Protein AF-A0A1N7KUN6-F1 (afdb_monomer)

Mean predicted aligned error: 13.52 Å

Organism: NCBI:txid529505

Radius of gyration: 22.57 Å; Cα contacts (8 Å, |Δi|>4): 125; chains: 1; bounding box: 67×24×61 Å

Solvent-accessible surface area (backbone atoms only — not comparable to full-atom values): 7855 Å² total; per-residue (Å²): 142,86,70,69,72,62,60,57,53,58,68,70,68,61,77,92,81,80,83,89,75,90,76,94,72,99,76,86,86,80,88,55,67,50,26,40,39,41,35,42,32,62,35,64,94,86,65,79,50,71,68,57,53,52,50,33,56,78,68,65,43,44,75,49,80,55,90,51,32,40,35,38,35,43,80,24,73,29,63,70,58,39,55,57,51,47,52,51,50,50,51,53,51,48,60,62,29,69,81,64,80,51,66,76,50,74,52,78,25,49,72,93,68,46,54,68,82,57,51,54,61,58,66,77,75,109

pLDDT: mean 73.69, std 16.29, range [37.88, 92.56]

Nearest PDB structures (foldseek):
  6wue-assembly1_A-2  TM=6.543E-01  e=3.498E-02  Synechocystis sp. PCC 6803
  5ueb-assembly1_A  TM=5.875E-01  e=1.208E-02  Neisseria gonorrhoeae NCCP11945
  2fgc-assembly1_A-2  TM=4.475E-01  e=1.688E+00  Thermotoga maritima MSB8
  2f1f-assembly1_A  TM=6.555E-01  e=7.108E+00  Escherichia coli

Sequence (126 aa):
MKTLPFFLFLLLALPSFAQENLSKGNSSLLLYPEVYFVATMETSASEVSSNLLAFIEENKLSYRREGNELVFFRVFPSIQSAENSSKIIKTSIQNFLKDESKPLKYRLYGREYLPEKFLKYFLEFK

Foldseek 3Di:
DPPPVVVVVVVVPDPPDDPDDDDDDPDDQPPAFKKKKKKKKFADPPDPDPVNVVLCVVLVWDWDDDPRMIMIIDIDRHPVRCVVSVVVSVVVVVVVCVVPVIDMDIDMDGPVRDPPVCVVVVVVVD

Secondary structure (DSSP, 8-state):
---HHHHHHHHHSS----------------SS--EEEEEEEE--TT---HHHHHHHHHTT-EEEEETTEEEEEEEESSHHHHHHHHHHHHHHHHHHHTTT-PPEEEEEEEGGGS-HHHHHHHHTT-

Structure (mmCIF, N/CA/C/O backbone):
data_AF-A0A1N7KUN6-F1
#
_entry.id   AF-A0A1N7KUN6-F1
#
loop_
_atom_site.group_PDB
_atom_site.id
_atom_site.type_symbol
_atom_site.label_atom_id
_atom_site.label_alt_id
_atom_site.label_comp_id
_atom_site.label_asym_id
_atom_site.label_entity_id
_atom_site.label_seq_id
_atom_site.pdbx_PDB_ins_code
_atom_site.Cartn_x
_atom_site.Cartn_y
_atom_site.Cartn_z
_atom_site.occupancy
_atom_site.B_iso_or_equiv
_atom_site.auth_seq_id
_atom_site.auth_comp_id
_atom_site.auth_asym_id
_atom_site.auth_atom_id
_atom_site.pdbx_PDB_model_num
ATOM 1 N N . MET A 1 1 ? 50.741 7.554 -41.679 1.00 48.22 1 MET A N 1
ATOM 2 C CA . MET A 1 1 ? 49.564 8.126 -40.985 1.00 48.22 1 MET A CA 1
ATOM 3 C C . MET A 1 1 ? 48.358 7.233 -41.261 1.00 48.22 1 MET A C 1
ATOM 5 O O . MET A 1 1 ? 47.899 7.202 -42.392 1.00 48.22 1 MET A O 1
ATOM 9 N N . LYS A 1 2 ? 47.912 6.429 -40.285 1.00 56.25 2 LYS A N 1
ATOM 10 C CA . LYS A 1 2 ? 46.735 5.541 -40.397 1.00 56.25 2 LYS A CA 1
ATOM 11 C C . LYS A 1 2 ? 46.015 5.461 -39.039 1.00 56.25 2 LYS A C 1
ATOM 13 O O . LYS A 1 2 ? 46.060 4.438 -38.376 1.00 56.25 2 LYS A O 1
ATOM 18 N N . THR A 1 3 ? 45.404 6.560 -38.598 1.00 58.66 3 THR A N 1
ATOM 19 C CA . THR A 1 3 ? 44.550 6.614 -37.386 1.00 58.66 3 THR A CA 1
ATOM 20 C C . THR A 1 3 ? 43.056 6.689 -37.719 1.00 58.66 3 THR A C 1
ATOM 22 O O . THR A 1 3 ? 42.214 6.711 -36.826 1.00 58.66 3 THR A O 1
ATOM 25 N N . LEU A 1 4 ? 42.711 6.661 -39.009 1.00 53.19 4 LEU A N 1
ATOM 26 C CA . LEU A 1 4 ? 41.338 6.806 -39.484 1.00 53.19 4 LEU A CA 1
ATOM 27 C C . LEU A 1 4 ? 40.363 5.662 -39.112 1.00 53.19 4 LEU A C 1
ATOM 29 O O . LEU A 1 4 ? 39.182 5.966 -38.963 1.00 53.19 4 LEU A O 1
ATOM 33 N N . PRO A 1 5 ? 40.764 4.384 -38.907 1.00 57.38 5 PRO A N 1
ATOM 34 C CA . PRO A 1 5 ? 39.767 3.344 -38.642 1.00 57.38 5 PRO A CA 1
ATOM 35 C C . PRO A 1 5 ? 39.259 3.337 -37.191 1.00 57.38 5 PRO A C 1
ATOM 37 O O . PRO A 1 5 ? 38.221 2.741 -36.924 1.00 57.38 5 PRO A O 1
ATOM 40 N N . PHE A 1 6 ? 39.939 4.012 -36.253 1.00 58.12 6 PHE A N 1
ATOM 41 C CA . PHE A 1 6 ? 39.536 4.005 -34.840 1.00 58.12 6 PHE A CA 1
ATOM 42 C C . PHE A 1 6 ? 38.371 4.967 -34.556 1.00 58.12 6 PHE A C 1
ATOM 44 O O . PHE A 1 6 ? 37.454 4.635 -33.811 1.00 58.12 6 PHE A O 1
ATOM 51 N N . PHE A 1 7 ? 38.350 6.131 -35.215 1.00 58.53 7 PHE A N 1
ATOM 52 C CA . PHE A 1 7 ? 37.243 7.089 -35.090 1.00 58.53 7 PHE A CA 1
ATOM 53 C C . PHE A 1 7 ? 35.948 6.580 -35.737 1.00 58.53 7 PHE A C 1
ATOM 55 O O . PHE A 1 7 ? 34.861 6.855 -35.233 1.00 58.53 7 PHE A O 1
ATOM 62 N N . LEU A 1 8 ? 36.057 5.793 -36.815 1.00 54.97 8 LEU A N 1
ATOM 63 C CA . LEU A 1 8 ? 34.892 5.208 -37.483 1.00 54.97 8 LEU A CA 1
ATOM 64 C C . LEU A 1 8 ? 34.198 4.148 -36.610 1.00 54.97 8 LEU A C 1
ATOM 66 O O . LEU A 1 8 ? 32.977 4.034 -36.634 1.00 54.97 8 LEU A O 1
ATOM 70 N N . PHE A 1 9 ? 34.967 3.410 -35.803 1.00 56.12 9 PHE A N 1
ATOM 71 C CA . PHE A 1 9 ? 34.425 2.416 -34.874 1.00 56.12 9 PHE A CA 1
ATOM 72 C C . PHE A 1 9 ? 33.729 3.070 -33.670 1.00 56.12 9 PHE A C 1
ATOM 74 O O . PHE A 1 9 ? 32.718 2.563 -33.192 1.00 56.12 9 PHE A O 1
ATOM 81 N N . LEU A 1 10 ? 34.220 4.232 -33.221 1.00 56.19 10 LEU A N 1
ATOM 82 C CA . LEU A 1 10 ? 33.616 4.986 -32.119 1.00 56.19 10 LEU A CA 1
ATOM 83 C C . LEU A 1 10 ? 32.240 5.570 -32.493 1.00 56.19 10 LEU A C 1
ATOM 85 O O . LEU A 1 10 ? 31.341 5.609 -31.659 1.00 56.19 10 LEU A O 1
ATOM 89 N N . LEU A 1 11 ? 32.053 5.977 -33.754 1.00 56.09 11 LEU A N 1
ATOM 90 C CA . LEU A 1 11 ? 30.777 6.513 -34.249 1.00 56.09 11 LEU A CA 1
ATOM 91 C C . LEU A 1 11 ? 29.700 5.437 -34.465 1.00 56.09 11 LEU A C 1
ATOM 93 O O . LEU A 1 11 ? 28.516 5.754 -34.418 1.00 56.09 11 LEU A O 1
ATOM 97 N N . LEU A 1 12 ? 30.089 4.173 -34.658 1.00 57.03 12 LEU A N 1
ATOM 98 C CA . LEU A 1 12 ? 29.163 3.039 -34.790 1.00 57.03 12 LEU A CA 1
ATOM 99 C C . LEU A 1 12 ? 28.751 2.423 -33.439 1.00 57.03 12 LEU A C 1
ATOM 101 O O . LEU A 1 12 ? 27.830 1.613 -33.400 1.00 57.03 12 LEU A O 1
ATOM 105 N N . ALA A 1 13 ? 29.414 2.793 -32.339 1.00 54.88 13 ALA A N 1
ATOM 106 C CA . ALA A 1 13 ? 29.151 2.260 -30.999 1.00 54.88 13 ALA A CA 1
ATOM 107 C C . ALA A 1 13 ? 28.123 3.075 -30.189 1.00 54.88 13 ALA A C 1
ATOM 109 O O . ALA A 1 13 ? 27.832 2.729 -29.044 1.00 54.88 13 ALA A O 1
ATOM 110 N N . LEU A 1 14 ? 27.567 4.151 -30.755 1.00 56.31 14 LEU A N 1
ATOM 111 C CA . LEU A 1 14 ? 26.475 4.884 -30.119 1.00 56.31 14 LEU A CA 1
ATOM 112 C C . LEU A 1 14 ? 25.168 4.110 -30.344 1.00 56.31 14 LEU A C 1
ATOM 114 O O . LEU A 1 14 ? 24.757 3.945 -31.495 1.00 56.31 14 LEU A O 1
ATOM 118 N N . PRO A 1 15 ? 24.501 3.616 -29.283 1.00 48.88 15 PRO A N 1
ATOM 119 C CA . PRO A 1 15 ? 23.224 2.952 -29.445 1.00 48.88 15 PRO A CA 1
ATOM 120 C C . PRO A 1 15 ? 22.227 3.959 -30.016 1.00 48.88 15 PRO A C 1
ATOM 122 O O . PRO A 1 15 ? 22.149 5.107 -29.575 1.00 48.88 15 PRO A O 1
ATOM 125 N N . SER A 1 16 ? 21.483 3.514 -31.023 1.00 45.38 16 SER A N 1
ATOM 126 C CA . SER A 1 16 ? 20.399 4.245 -31.666 1.00 45.38 16 SER A CA 1
ATOM 127 C C . SER A 1 16 ? 19.313 4.615 -30.649 1.00 45.38 16 SER A C 1
ATOM 129 O O . SER A 1 16 ? 18.338 3.895 -30.475 1.00 45.38 16 SER A O 1
ATOM 131 N N . PHE A 1 17 ? 19.478 5.749 -29.974 1.00 49.19 17 PHE A N 1
ATOM 132 C CA . PHE A 1 17 ? 18.475 6.358 -29.101 1.00 49.19 17 PHE A CA 1
ATOM 133 C C . PHE A 1 17 ? 18.191 7.780 -29.577 1.00 49.19 17 PHE A C 1
ATOM 135 O O . PHE A 1 17 ? 18.527 8.748 -28.910 1.00 49.19 17 PHE A O 1
ATOM 142 N N . ALA A 1 18 ? 17.613 7.901 -30.771 1.00 50.56 18 ALA A N 1
ATOM 143 C CA . ALA A 1 18 ? 16.942 9.120 -31.222 1.00 50.56 18 ALA A CA 1
ATOM 144 C C . ALA A 1 18 ? 16.142 8.832 -32.501 1.00 50.56 18 ALA A C 1
ATOM 146 O O . ALA A 1 18 ? 16.440 9.354 -33.571 1.00 50.56 18 ALA A O 1
ATOM 147 N N . GLN A 1 19 ? 15.119 7.982 -32.405 1.00 38.88 19 GLN A N 1
ATOM 148 C CA . GLN A 1 19 ? 14.009 8.051 -33.357 1.00 38.88 19 GLN A CA 1
ATOM 149 C C . GLN A 1 19 ? 12.689 8.024 -32.596 1.00 38.88 19 GLN A C 1
ATOM 151 O O . GLN A 1 19 ? 11.867 7.117 -32.658 1.00 38.88 19 GLN A O 1
ATOM 156 N N . GLU A 1 20 ? 12.552 9.084 -31.814 1.00 42.22 20 GLU A N 1
ATOM 157 C CA . GLU A 1 20 ? 11.310 9.618 -31.300 1.00 42.22 20 GLU A CA 1
ATOM 158 C C . GLU A 1 20 ? 10.536 10.174 -32.505 1.00 42.22 20 GLU A C 1
ATOM 160 O O . GLU A 1 20 ? 10.877 11.238 -33.020 1.00 42.22 20 GLU A O 1
ATOM 165 N N . ASN A 1 21 ? 9.587 9.399 -33.046 1.00 41.66 21 ASN A N 1
ATOM 166 C CA . ASN A 1 21 ? 8.223 9.861 -33.330 1.00 41.66 21 ASN A CA 1
ATOM 167 C C . ASN A 1 21 ? 7.398 8.908 -34.219 1.00 41.66 21 ASN A C 1
ATOM 169 O O . ASN A 1 21 ? 7.777 8.547 -35.330 1.00 41.66 21 ASN A O 1
ATOM 173 N N . LEU A 1 22 ? 6.168 8.679 -33.747 1.00 49.34 22 LEU A N 1
ATOM 174 C CA . LEU A 1 22 ? 4.944 8.646 -34.554 1.00 49.34 22 LEU A CA 1
ATOM 175 C C . LEU A 1 22 ? 4.748 7.463 -35.513 1.00 49.34 22 LEU A C 1
ATOM 177 O O . LEU A 1 22 ? 4.685 7.624 -36.726 1.00 49.34 22 LEU A O 1
ATOM 181 N N . SER A 1 23 ? 4.432 6.288 -34.969 1.00 38.88 23 SER A N 1
ATOM 182 C CA . SER A 1 23 ? 3.350 5.477 -35.551 1.00 38.88 23 SER A CA 1
ATOM 183 C C . SER A 1 23 ? 2.823 4.441 -34.556 1.00 38.88 23 SER A C 1
ATOM 185 O O . SER A 1 23 ? 3.489 3.479 -34.211 1.00 38.88 23 SER A O 1
ATOM 187 N N . LYS A 1 24 ? 1.600 4.695 -34.076 1.00 48.62 24 LYS A N 1
ATOM 188 C CA . LYS A 1 24 ? 0.583 3.722 -33.639 1.00 48.62 24 LYS A CA 1
ATOM 189 C C . LYS A 1 24 ? 1.103 2.351 -33.168 1.00 48.62 24 LYS A C 1
ATOM 191 O O . LYS A 1 24 ? 1.227 1.424 -33.959 1.00 48.62 24 LYS A O 1
ATOM 196 N N . GLY A 1 25 ? 1.251 2.193 -31.857 1.00 37.88 25 GLY A N 1
ATOM 197 C CA . GLY A 1 25 ? 1.431 0.880 -31.245 1.00 37.88 25 GLY A CA 1
ATOM 198 C C . GLY A 1 25 ? 1.752 0.992 -29.764 1.00 37.88 25 GLY A C 1
ATOM 199 O O . GLY A 1 25 ? 2.868 1.331 -29.392 1.00 37.88 25 GLY A O 1
ATOM 200 N N . ASN A 1 26 ? 0.759 0.720 -28.918 1.00 49.84 26 ASN A N 1
ATOM 201 C CA . ASN A 1 26 ? 0.945 0.440 -27.496 1.00 49.84 26 ASN A CA 1
ATOM 202 C C . ASN A 1 26 ? 1.943 -0.718 -27.325 1.00 49.84 26 ASN A C 1
ATOM 204 O O . ASN A 1 26 ? 1.529 -1.871 -27.355 1.00 49.84 26 ASN A O 1
ATOM 208 N N . SER A 1 27 ? 3.230 -0.436 -27.132 1.00 47.03 27 SER A N 1
ATOM 209 C CA . SER A 1 27 ? 4.204 -1.429 -26.657 1.00 47.03 27 SER A CA 1
ATOM 210 C C . SER A 1 27 ? 5.563 -0.783 -26.375 1.00 47.03 27 SER A C 1
ATOM 212 O O . SER A 1 27 ? 6.511 -0.938 -27.134 1.00 47.03 27 SER A O 1
ATOM 214 N N . SER A 1 28 ? 5.673 -0.065 -25.259 1.00 44.81 28 SER A N 1
ATOM 215 C CA . SER A 1 28 ? 6.967 0.175 -24.601 1.00 44.81 28 SER A CA 1
ATOM 216 C C . SER A 1 28 ? 6.771 0.219 -23.083 1.00 44.81 28 SER A C 1
ATOM 218 O O . SER A 1 28 ? 7.084 1.200 -22.416 1.00 44.81 28 SER A O 1
ATOM 220 N N . LEU A 1 29 ? 6.178 -0.848 -22.541 1.00 47.97 29 LEU A N 1
ATOM 221 C CA . LEU A 1 29 ? 5.818 -0.990 -21.124 1.00 47.97 29 LEU A CA 1
ATOM 222 C C . LEU A 1 29 ? 6.613 -2.130 -20.463 1.00 47.97 29 LEU A C 1
ATOM 224 O O . LEU A 1 29 ? 6.077 -2.894 -19.671 1.00 47.97 29 LEU A O 1
ATOM 228 N N . LEU A 1 30 ? 7.892 -2.273 -20.824 1.00 51.53 30 LEU A N 1
ATOM 229 C CA . LEU A 1 30 ? 8.814 -3.257 -20.242 1.00 51.53 30 LEU A CA 1
ATOM 230 C C . LEU A 1 30 ? 10.222 -2.669 -20.086 1.00 51.53 30 LEU A C 1
ATOM 232 O O . LEU A 1 30 ? 11.185 -3.182 -20.645 1.00 51.53 30 LEU A O 1
ATOM 236 N N . LEU A 1 31 ? 10.353 -1.585 -19.322 1.00 53.50 31 LEU A N 1
ATOM 237 C CA . LEU A 1 31 ? 11.673 -1.204 -18.798 1.00 53.50 31 LEU A CA 1
ATOM 238 C C . LEU A 1 31 ? 11.740 -1.241 -17.272 1.00 53.50 31 LEU A C 1
ATOM 240 O O . LEU A 1 31 ? 12.797 -1.566 -16.744 1.00 53.50 31 LEU A O 1
ATOM 244 N N . TYR A 1 32 ? 10.620 -1.070 -16.563 1.00 54.97 32 TYR A N 1
ATOM 245 C CA . TYR A 1 32 ? 10.543 -1.356 -15.130 1.00 54.97 32 TYR A CA 1
ATOM 246 C C . TYR A 1 32 ? 9.143 -1.867 -14.767 1.00 54.97 32 TYR A C 1
ATOM 248 O O . TYR A 1 32 ? 8.160 -1.215 -15.127 1.00 54.97 32 TYR A O 1
ATOM 256 N N . PRO A 1 33 ? 9.009 -3.026 -14.095 1.00 74.88 33 PRO A N 1
ATOM 257 C CA . PRO A 1 33 ? 7.710 -3.476 -13.625 1.00 74.88 33 PRO A CA 1
ATOM 258 C C . PRO A 1 33 ? 7.235 -2.526 -12.521 1.00 74.88 33 PRO A C 1
ATOM 260 O O . PRO A 1 33 ? 7.814 -2.482 -11.434 1.00 74.88 33 PRO A O 1
ATOM 263 N N . GLU A 1 34 ? 6.183 -1.760 -12.813 1.00 87.38 34 GLU A N 1
ATOM 264 C CA . GLU A 1 34 ? 5.444 -1.016 -11.796 1.00 87.38 34 GLU A CA 1
ATOM 265 C C . GLU A 1 34 ? 4.966 -1.984 -10.707 1.00 87.38 34 GLU A C 1
ATOM 267 O O . GLU A 1 34 ? 4.447 -3.069 -10.995 1.00 87.38 34 GLU A O 1
ATOM 272 N N . VAL A 1 35 ? 5.115 -1.574 -9.450 1.00 90.56 35 VAL A N 1
ATOM 273 C CA . VAL A 1 35 ? 4.668 -2.349 -8.294 1.00 90.56 35 VAL A CA 1
ATOM 274 C C . VAL A 1 35 ? 3.557 -1.597 -7.588 1.00 90.56 35 VAL A C 1
ATOM 276 O O . VAL A 1 35 ? 3.704 -0.440 -7.198 1.00 90.56 35 VAL A O 1
ATOM 279 N N . TYR A 1 36 ? 2.435 -2.279 -7.419 1.00 92.25 36 TYR A N 1
ATOM 280 C CA . TYR A 1 36 ? 1.210 -1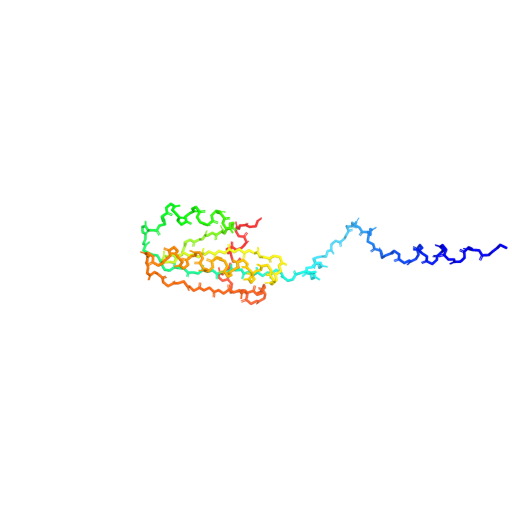.731 -6.869 1.00 92.25 36 TYR A CA 1
ATOM 281 C C . TYR A 1 36 ? 1.148 -2.083 -5.388 1.00 92.25 36 TYR A C 1
ATOM 283 O O . TYR A 1 36 ? 1.044 -3.250 -5.007 1.00 92.25 36 TYR A O 1
ATOM 291 N N . PHE A 1 37 ? 1.236 -1.062 -4.550 1.00 92.56 37 PHE A N 1
ATOM 292 C CA . PHE A 1 37 ? 1.067 -1.171 -3.113 1.00 92.56 37 PHE A CA 1
ATOM 293 C C . PHE A 1 37 ? -0.401 -1.026 -2.754 1.00 92.56 37 PHE A C 1
ATOM 295 O O . PHE A 1 37 ? -1.046 -0.068 -3.183 1.00 92.56 37 PHE A O 1
ATOM 302 N N . VAL A 1 38 ? -0.901 -1.948 -1.933 1.00 92.31 38 VAL A N 1
ATOM 303 C CA . VAL A 1 38 ? -2.234 -1.863 -1.339 1.00 92.31 38 VAL A CA 1
ATOM 304 C C . VAL A 1 38 ? -2.153 -2.248 0.134 1.00 92.31 38 VAL A C 1
ATOM 306 O O . VAL A 1 38 ? -1.657 -3.324 0.486 1.00 92.31 38 VAL A O 1
ATOM 309 N N . ALA A 1 39 ? -2.685 -1.389 0.995 1.00 89.69 39 ALA A N 1
ATOM 310 C CA . ALA A 1 39 ? -2.904 -1.674 2.403 1.00 89.69 39 ALA A CA 1
ATOM 311 C C . ALA A 1 39 ? -4.365 -1.406 2.768 1.00 89.69 39 ALA A C 1
ATOM 313 O O . ALA A 1 39 ? -4.952 -0.442 2.296 1.00 89.69 39 ALA A O 1
ATOM 314 N N . THR A 1 40 ? -4.957 -2.255 3.597 1.00 89.00 40 THR A N 1
ATOM 315 C CA . THR A 1 40 ? -6.341 -2.123 4.057 1.00 89.00 40 THR A CA 1
ATOM 316 C C . THR A 1 40 ? -6.374 -2.121 5.574 1.00 89.00 40 THR A C 1
ATOM 318 O O . THR A 1 40 ? -5.716 -2.946 6.218 1.00 89.00 40 THR A O 1
ATOM 321 N N . MET A 1 41 ? -7.163 -1.214 6.129 1.00 84.94 41 MET A N 1
ATOM 322 C CA . MET A 1 41 ? -7.348 -1.033 7.560 1.00 84.94 41 MET A CA 1
ATOM 323 C C . MET A 1 41 ? -8.838 -0.991 7.868 1.00 84.94 41 MET A C 1
ATOM 325 O O . MET A 1 41 ? -9.578 -0.251 7.226 1.00 84.94 41 MET A O 1
ATOM 329 N N . GLU A 1 42 ? -9.276 -1.766 8.852 1.00 84.38 42 GLU A N 1
ATOM 330 C CA . GLU A 1 42 ? -10.658 -1.705 9.330 1.00 84.38 42 GLU A CA 1
ATOM 331 C C . GLU A 1 42 ? -10.863 -0.409 10.129 1.00 84.38 42 GLU A C 1
ATOM 333 O O . GLU A 1 42 ? -10.080 -0.089 11.022 1.00 84.38 42 GLU A O 1
ATOM 338 N N . THR A 1 43 ? -11.895 0.365 9.796 1.00 76.19 43 THR A N 1
ATOM 339 C CA . THR A 1 43 ? -12.250 1.618 10.473 1.00 76.19 43 THR A CA 1
ATOM 340 C C . THR A 1 43 ? -13.734 1.632 10.803 1.00 76.19 43 THR A C 1
ATOM 342 O O . THR A 1 43 ? -14.585 1.232 10.008 1.00 76.19 43 THR A O 1
ATOM 345 N N . SER A 1 44 ? -14.065 2.171 11.974 1.00 70.44 44 SER A N 1
ATOM 346 C CA . SER A 1 44 ? -15.432 2.575 12.286 1.00 70.44 44 SER A CA 1
ATOM 347 C C . SER A 1 44 ? -15.829 3.782 11.419 1.00 70.44 44 SER A C 1
ATOM 349 O O . SER A 1 44 ? -14.982 4.551 10.946 1.00 70.44 44 SER A O 1
ATOM 351 N N . ALA A 1 45 ? -17.134 3.946 11.182 1.00 55.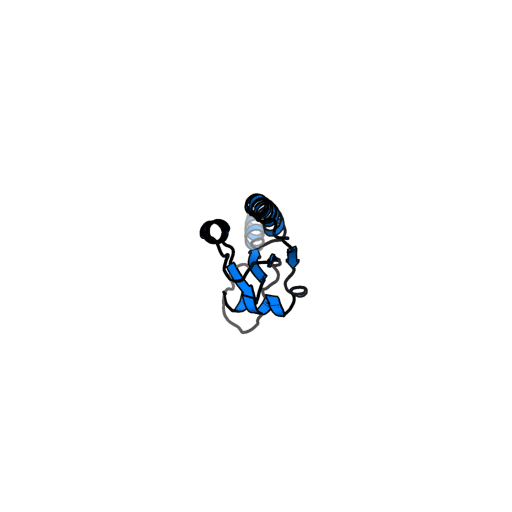75 45 ALA A N 1
ATOM 352 C CA . ALA A 1 45 ? -17.705 4.928 10.256 1.00 55.75 45 ALA A CA 1
ATOM 353 C C . ALA A 1 45 ? -17.245 6.393 10.493 1.00 55.75 45 ALA A C 1
ATOM 355 O O . ALA A 1 45 ? -17.247 7.187 9.552 1.00 55.75 45 ALA A O 1
ATOM 356 N N . SER A 1 46 ? -16.772 6.753 11.692 1.00 56.56 46 SER A N 1
ATOM 357 C CA . SER A 1 46 ? -16.428 8.135 12.066 1.00 56.56 46 SER A CA 1
ATOM 358 C C . SER A 1 46 ? -14.934 8.454 12.190 1.00 56.56 46 SER A C 1
ATOM 360 O O . SER A 1 46 ? -14.599 9.609 12.428 1.00 56.56 46 SER A O 1
ATOM 362 N N . GLU A 1 47 ? -14.025 7.488 12.037 1.00 61.28 47 GLU A N 1
ATOM 363 C CA . GLU A 1 47 ? -12.610 7.691 12.387 1.00 61.28 47 GLU A CA 1
ATOM 364 C C . GLU A 1 47 ? -11.694 7.677 11.164 1.00 61.28 47 GLU A C 1
ATOM 366 O O . GLU A 1 47 ? -11.044 6.682 10.848 1.00 61.28 47 GLU A O 1
ATOM 371 N N . VAL A 1 48 ? -11.616 8.819 10.485 1.00 68.50 48 VAL A N 1
ATOM 372 C CA . VAL A 1 48 ? -10.399 9.202 9.763 1.00 68.50 48 VAL A CA 1
ATOM 373 C C . VAL A 1 48 ? -9.853 10.411 10.507 1.00 68.50 48 VAL A C 1
ATOM 375 O O . VAL A 1 48 ? -10.350 11.523 10.344 1.00 68.50 48 VAL A O 1
ATOM 378 N N . SER A 1 49 ? -8.900 10.183 11.408 1.00 72.44 49 SER A N 1
ATOM 379 C CA . SER A 1 49 ? -8.314 11.265 12.196 1.00 72.44 49 SER A CA 1
ATOM 380 C C . SER A 1 49 ? -7.455 12.174 11.311 1.00 72.44 49 SER A C 1
ATOM 382 O O . SER A 1 49 ? -6.892 11.746 10.300 1.00 72.44 49 SER A O 1
ATOM 384 N N . SER A 1 50 ? -7.319 13.443 11.700 1.00 76.62 50 SER A N 1
ATOM 385 C CA . SER A 1 50 ? -6.429 14.401 11.027 1.00 76.62 50 SER A CA 1
ATOM 386 C C . SER A 1 50 ? -4.985 13.896 10.951 1.00 76.62 50 SER A C 1
ATOM 388 O O . SER A 1 50 ? -4.300 14.122 9.959 1.00 76.62 50 SER A O 1
ATOM 390 N N . ASN A 1 51 ? -4.546 13.154 11.970 1.00 74.25 51 ASN A N 1
ATOM 391 C CA . ASN A 1 51 ? -3.216 12.553 12.029 1.00 74.25 51 ASN A CA 1
ATOM 392 C C . ASN A 1 51 ? -3.021 11.485 10.945 1.00 74.25 51 ASN A C 1
ATOM 394 O O . ASN A 1 51 ? -1.960 11.418 10.328 1.00 74.25 51 ASN A O 1
ATOM 398 N N . LEU A 1 52 ? -4.054 10.683 10.671 1.00 77.94 52 LEU A N 1
ATOM 399 C CA . LEU A 1 52 ? -4.011 9.689 9.605 1.00 77.94 52 LEU A CA 1
ATOM 400 C C . LEU A 1 52 ? -3.972 10.350 8.220 1.00 77.94 52 LEU A C 1
ATOM 402 O O . LEU A 1 52 ? -3.233 9.895 7.353 1.00 77.94 52 LEU A O 1
ATOM 406 N N . LEU A 1 53 ? -4.716 11.441 8.016 1.00 79.69 53 LEU A N 1
ATOM 407 C CA . LEU A 1 53 ? -4.661 12.212 6.767 1.00 79.69 53 LEU A CA 1
ATOM 408 C C . LEU A 1 53 ? -3.278 12.829 6.537 1.00 79.69 53 LEU A C 1
ATOM 410 O O . LEU A 1 53 ? -2.727 12.690 5.447 1.00 79.69 53 LEU A O 1
ATOM 414 N N . ALA A 1 54 ? -2.689 13.435 7.571 1.00 81.12 54 ALA A N 1
ATOM 415 C CA . ALA A 1 54 ? -1.335 13.981 7.500 1.00 81.12 54 ALA A CA 1
ATOM 416 C C . ALA A 1 54 ? -0.304 12.892 7.158 1.00 81.12 54 ALA A C 1
ATOM 418 O O . ALA A 1 54 ? 0.558 13.091 6.304 1.00 81.12 54 ALA A O 1
ATOM 419 N N . PHE A 1 55 ? -0.441 11.705 7.757 1.00 82.25 55 PHE A N 1
ATOM 420 C CA . PHE A 1 55 ? 0.406 10.554 7.451 1.00 82.25 55 PHE A CA 1
ATOM 421 C C . PHE A 1 55 ? 0.298 10.112 5.980 1.00 82.25 55 PHE A C 1
ATOM 423 O O . PHE A 1 55 ? 1.315 9.839 5.332 1.00 82.25 55 PHE A O 1
ATOM 430 N N . ILE A 1 56 ? -0.927 10.027 5.450 1.00 83.50 56 ILE A N 1
ATOM 431 C CA . ILE A 1 56 ? -1.193 9.665 4.051 1.00 83.50 56 ILE A CA 1
ATOM 432 C C . ILE A 1 56 ? -0.493 10.652 3.111 1.00 83.50 56 ILE A C 1
ATOM 434 O O . ILE A 1 56 ? 0.185 10.229 2.172 1.00 83.50 56 ILE A O 1
ATOM 438 N N . GLU A 1 57 ? -0.628 11.948 3.386 1.00 85.19 57 GLU A N 1
ATOM 439 C CA . GLU A 1 57 ? -0.046 13.018 2.579 1.00 85.19 57 GLU A CA 1
ATOM 440 C C . GLU A 1 57 ? 1.490 12.984 2.609 1.00 85.19 57 GLU A C 1
ATOM 442 O O . GLU A 1 57 ? 2.127 12.944 1.552 1.00 85.19 57 GLU A O 1
ATOM 447 N N . GLU A 1 58 ? 2.091 12.886 3.800 1.00 85.19 58 GLU A N 1
ATOM 448 C CA . GLU A 1 58 ? 3.547 12.803 3.985 1.00 85.19 58 GLU A CA 1
ATOM 449 C C . GLU A 1 58 ? 4.154 11.626 3.204 1.00 85.19 58 GLU A C 1
ATOM 451 O O . GLU A 1 58 ? 5.202 11.742 2.562 1.00 85.19 58 GLU A O 1
ATOM 456 N N . ASN A 1 59 ? 3.454 10.489 3.191 1.00 83.94 59 ASN A N 1
ATOM 457 C CA . ASN A 1 59 ? 3.907 9.273 2.520 1.00 83.94 59 ASN A CA 1
ATOM 458 C C . ASN A 1 59 ? 3.471 9.187 1.051 1.00 83.94 59 ASN A C 1
ATOM 460 O O . ASN A 1 59 ? 3.743 8.174 0.390 1.00 83.94 59 ASN A O 1
ATOM 464 N N . LYS A 1 60 ? 2.840 10.241 0.514 1.00 87.44 60 LYS A N 1
ATOM 465 C CA . LYS A 1 60 ? 2.307 10.310 -0.856 1.00 87.44 60 LYS A CA 1
ATOM 466 C C . LYS A 1 60 ? 1.430 9.102 -1.192 1.00 87.44 60 LYS A C 1
ATOM 468 O O . LYS A 1 60 ? 1.556 8.513 -2.267 1.00 87.44 60 LYS A O 1
ATOM 473 N N . LEU A 1 61 ? 0.620 8.676 -0.228 1.00 88.81 61 LEU A N 1
ATOM 474 C CA . LEU A 1 61 ? -0.343 7.600 -0.394 1.00 88.81 61 LEU A CA 1
ATOM 475 C C . LEU A 1 61 ? -1.654 8.183 -0.911 1.00 88.81 61 LEU A 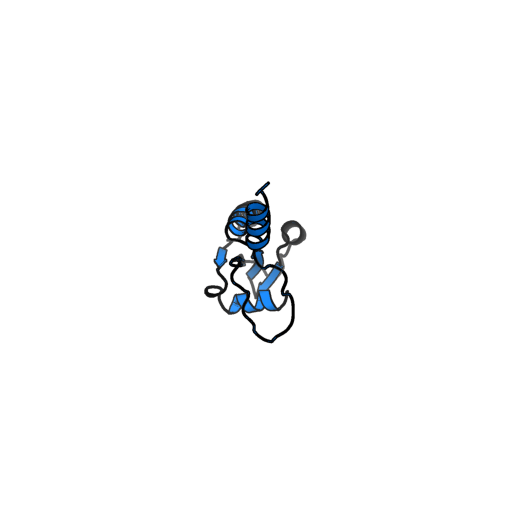C 1
ATOM 477 O O . LEU A 1 61 ? -2.079 9.260 -0.508 1.00 88.81 61 LEU A O 1
ATOM 481 N N . SER A 1 62 ? -2.317 7.444 -1.785 1.00 90.69 62 SER A N 1
ATOM 482 C CA . SER A 1 62 ? -3.722 7.677 -2.094 1.00 90.69 62 SER A CA 1
ATOM 483 C C . SER A 1 62 ? -4.571 6.807 -1.174 1.00 90.69 62 SER A C 1
ATOM 485 O O . SER A 1 62 ? -4.107 5.771 -0.688 1.00 90.69 62 SER A O 1
ATOM 487 N N . TYR A 1 63 ? -5.812 7.213 -0.916 1.00 89.00 63 TYR A N 1
ATOM 488 C CA . TYR A 1 63 ? -6.720 6.434 -0.085 1.00 89.00 63 TYR A CA 1
ATOM 489 C C . TYR A 1 63 ? -8.147 6.437 -0.622 1.00 89.00 63 TYR A C 1
ATOM 491 O O . TYR A 1 63 ? -8.580 7.374 -1.290 1.00 89.00 63 TYR A O 1
ATOM 499 N N . ARG A 1 64 ? -8.889 5.375 -0.306 1.00 88.19 64 ARG A N 1
ATOM 500 C CA . ARG A 1 64 ? -10.312 5.231 -0.605 1.00 88.19 64 ARG A CA 1
ATOM 501 C C . ARG A 1 64 ? -11.016 4.546 0.552 1.00 88.19 64 ARG A C 1
ATOM 503 O O . ARG A 1 64 ? -10.477 3.623 1.157 1.00 88.19 64 ARG A O 1
ATOM 510 N N . ARG A 1 65 ? -12.239 4.983 0.836 1.00 85.75 65 ARG A N 1
ATOM 511 C CA . ARG A 1 65 ? -13.115 4.322 1.799 1.00 85.75 65 ARG A CA 1
ATOM 512 C C . ARG A 1 65 ? -14.011 3.307 1.095 1.00 85.75 65 ARG A C 1
ATOM 514 O O . ARG A 1 65 ? -14.676 3.660 0.125 1.00 85.75 65 ARG A O 1
ATOM 521 N N . GLU A 1 66 ? -14.072 2.091 1.622 1.00 86.62 66 GLU A N 1
ATOM 522 C CA . GLU A 1 66 ? -14.998 1.043 1.194 1.00 86.62 66 GLU A CA 1
ATOM 523 C C . GLU A 1 66 ? -15.714 0.441 2.402 1.00 86.62 66 GLU A C 1
ATOM 525 O O . GLU A 1 66 ? -15.173 -0.393 3.123 1.00 86.62 66 GLU A O 1
ATOM 530 N N . GLY A 1 67 ? -16.949 0.884 2.648 1.00 84.44 67 GLY A N 1
ATOM 531 C CA . GLY A 1 67 ? -17.704 0.471 3.830 1.00 84.44 67 GLY A CA 1
ATOM 532 C C . GLY A 1 67 ? -16.939 0.778 5.123 1.00 84.44 67 GLY A C 1
ATOM 533 O O . GLY A 1 67 ? -16.675 1.945 5.431 1.00 84.44 67 GLY A O 1
ATOM 534 N N . ASN A 1 68 ? -16.568 -0.283 5.844 1.00 84.06 68 ASN A N 1
ATOM 535 C CA . ASN A 1 68 ? -15.805 -0.231 7.095 1.00 84.06 68 ASN A CA 1
ATOM 536 C C . ASN A 1 68 ? -14.293 -0.419 6.884 1.00 84.06 68 ASN A C 1
ATOM 538 O O . ASN A 1 68 ? -13.568 -0.673 7.840 1.00 84.06 68 ASN A O 1
ATOM 542 N N . GLU A 1 69 ? -13.801 -0.338 5.651 1.00 86.69 69 GLU A N 1
ATOM 543 C CA . GLU A 1 69 ? -12.376 -0.412 5.345 1.00 86.69 69 GLU A CA 1
ATOM 544 C C . GLU A 1 69 ? -11.880 0.910 4.756 1.00 86.69 69 GLU A C 1
ATOM 546 O O . GLU A 1 69 ? -12.544 1.571 3.952 1.00 86.69 69 GLU A O 1
ATOM 551 N N . LEU A 1 70 ? -10.668 1.284 5.147 1.00 87.56 70 LEU A N 1
ATOM 552 C CA . LEU A 1 70 ? -9.878 2.318 4.507 1.00 87.56 70 LEU A CA 1
ATOM 553 C C . LEU A 1 70 ? -8.741 1.638 3.756 1.00 87.56 70 LEU A C 1
ATOM 555 O O . LEU A 1 70 ? -7.920 0.925 4.339 1.00 87.56 70 LEU A O 1
ATOM 559 N N . VAL A 1 71 ? -8.728 1.836 2.445 1.00 89.94 71 VAL A N 1
ATOM 560 C CA . VAL A 1 71 ? -7.740 1.272 1.535 1.00 89.94 71 VAL A CA 1
ATOM 561 C C . VAL A 1 71 ? -6.742 2.356 1.172 1.00 89.94 71 VAL A C 1
ATOM 563 O O . VAL A 1 71 ? -7.121 3.374 0.605 1.00 89.94 71 VAL A O 1
ATOM 566 N N . PHE A 1 72 ? -5.467 2.119 1.449 1.00 89.81 72 PHE A N 1
ATOM 567 C CA . PHE A 1 72 ? -4.343 2.942 1.023 1.00 89.81 72 PHE A CA 1
ATOM 568 C C . PHE A 1 72 ? -3.663 2.298 -0.174 1.00 89.81 72 PHE A C 1
ATOM 570 O O . PHE A 1 72 ? -3.471 1.079 -0.203 1.00 89.81 72 PHE A O 1
ATOM 577 N N . PHE A 1 73 ? -3.255 3.102 -1.146 1.00 92.00 73 PHE A N 1
ATOM 578 C CA . PHE A 1 73 ? -2.627 2.590 -2.351 1.00 92.00 73 PHE A CA 1
ATOM 579 C C . PHE A 1 73 ? -1.613 3.561 -2.951 1.00 92.00 73 PHE A C 1
ATOM 581 O O . PHE A 1 73 ? -1.695 4.775 -2.769 1.00 92.00 73 PHE A O 1
ATOM 588 N N . ARG A 1 74 ? -0.616 3.004 -3.644 1.00 91.50 74 ARG A N 1
ATOM 589 C CA . ARG A 1 74 ? 0.435 3.755 -4.344 1.00 91.50 74 ARG A CA 1
ATOM 590 C C . ARG A 1 74 ? 1.085 2.892 -5.421 1.00 91.50 74 ARG A C 1
ATOM 592 O O . ARG A 1 74 ? 1.203 1.681 -5.250 1.00 91.50 74 ARG A O 1
ATOM 599 N N . VAL A 1 75 ? 1.530 3.509 -6.512 1.00 91.06 75 VAL A N 1
ATOM 600 C CA . VAL A 1 75 ? 2.354 2.841 -7.529 1.00 91.06 75 VAL A CA 1
ATOM 601 C C . VAL A 1 75 ? 3.815 3.213 -7.314 1.00 91.06 75 VAL A C 1
ATOM 603 O O . VAL A 1 75 ? 4.158 4.383 -7.130 1.00 91.06 75 VAL A O 1
ATOM 606 N N . PHE A 1 76 ? 4.673 2.203 -7.329 1.00 89.75 76 PHE A N 1
ATOM 607 C CA . PHE A 1 76 ? 6.116 2.343 -7.261 1.00 89.75 76 PHE A CA 1
ATOM 608 C C . PHE A 1 76 ? 6.738 1.992 -8.614 1.00 89.75 76 PHE A C 1
ATOM 610 O O . PHE A 1 76 ? 6.296 1.037 -9.254 1.00 89.75 76 PHE A O 1
ATOM 617 N N . PRO A 1 77 ? 7.786 2.711 -9.047 1.00 86.94 77 PRO A N 1
ATOM 618 C CA . PRO A 1 77 ? 8.439 2.449 -10.327 1.00 86.94 77 PRO A CA 1
ATOM 619 C C . PRO A 1 77 ? 9.282 1.164 -10.321 1.00 86.94 77 PRO A C 1
ATOM 621 O O . PRO A 1 77 ? 9.697 0.712 -11.380 1.00 86.94 77 PRO A O 1
ATOM 624 N N . SER A 1 78 ? 9.586 0.587 -9.151 1.00 87.25 78 SER A N 1
ATOM 625 C CA . SER A 1 78 ? 10.402 -0.628 -9.036 1.00 87.25 78 SER A CA 1
ATOM 626 C C . SER A 1 78 ? 10.105 -1.425 -7.766 1.00 87.25 78 SER A C 1
ATOM 628 O O . SER A 1 78 ? 9.662 -0.865 -6.761 1.00 87.25 78 SER A O 1
ATOM 630 N N . ILE A 1 79 ? 10.446 -2.718 -7.766 1.00 86.62 79 ILE A N 1
ATOM 631 C CA . ILE A 1 79 ? 10.305 -3.587 -6.586 1.00 86.62 79 ILE A CA 1
ATOM 632 C C . ILE A 1 79 ? 11.148 -3.119 -5.399 1.00 86.62 79 ILE A C 1
ATOM 634 O O . ILE A 1 79 ? 10.653 -3.083 -4.279 1.00 86.62 79 ILE A O 1
ATOM 638 N N . GLN A 1 80 ? 12.381 -2.667 -5.636 1.00 87.00 80 GLN A N 1
ATOM 639 C CA . GLN A 1 80 ? 13.262 -2.203 -4.564 1.00 87.00 80 GLN A CA 1
ATOM 640 C C . GLN A 1 80 ? 12.701 -0.951 -3.872 1.00 87.00 80 GLN A C 1
ATOM 642 O O . GLN A 1 80 ? 12.727 -0.853 -2.645 1.00 87.00 80 GLN A O 1
ATOM 647 N N . SER A 1 81 ? 12.153 -0.005 -4.648 1.00 86.88 81 SER A N 1
ATOM 648 C CA . SER A 1 81 ? 11.488 1.175 -4.080 1.00 86.88 81 SER A CA 1
ATOM 649 C C . SER A 1 81 ? 10.224 0.793 -3.309 1.00 86.88 81 SER A C 1
ATOM 651 O O . SER A 1 81 ? 10.031 1.274 -2.193 1.00 86.88 81 SER A O 1
ATOM 653 N N . ALA A 1 82 ? 9.423 -0.133 -3.846 1.00 87.62 82 ALA A N 1
ATOM 654 C CA . ALA A 1 82 ? 8.240 -0.647 -3.173 1.00 87.62 82 ALA A CA 1
ATOM 655 C C . ALA A 1 82 ? 8.593 -1.309 -1.839 1.00 87.62 82 ALA A C 1
ATOM 657 O O . ALA A 1 82 ? 8.018 -0.951 -0.819 1.00 87.62 82 ALA A O 1
ATOM 658 N N . GLU A 1 83 ? 9.556 -2.226 -1.798 1.00 88.12 83 GLU A N 1
ATOM 659 C CA . GLU A 1 83 ? 9.939 -2.920 -0.566 1.00 88.12 83 GLU A CA 1
ATOM 660 C C . GLU A 1 83 ? 10.464 -1.964 0.509 1.00 88.12 83 GLU A C 1
ATOM 662 O O . GLU A 1 83 ? 10.050 -2.055 1.669 1.00 88.12 83 GLU A O 1
ATOM 667 N N . ASN A 1 84 ? 11.337 -1.027 0.131 1.00 88.00 84 ASN A N 1
ATOM 668 C CA . ASN A 1 84 ? 11.909 -0.057 1.062 1.00 88.00 84 ASN A CA 1
ATOM 669 C C . ASN A 1 84 ? 10.831 0.865 1.637 1.00 88.00 84 ASN A C 1
ATOM 671 O O . ASN A 1 84 ? 10.684 0.965 2.856 1.00 88.00 84 ASN A O 1
ATOM 675 N N . SER A 1 85 ? 10.034 1.496 0.771 1.00 86.25 85 SER A N 1
ATOM 676 C CA . SER A 1 85 ? 8.968 2.398 1.206 1.00 86.25 85 SER A CA 1
ATOM 677 C C . SER A 1 85 ? 7.885 1.662 1.983 1.00 86.25 85 SER A C 1
ATOM 679 O O . SER A 1 85 ? 7.394 2.179 2.978 1.00 86.25 85 SER A O 1
ATOM 681 N N . SER A 1 86 ? 7.541 0.436 1.601 1.00 84.69 86 SER A N 1
ATOM 682 C CA . SER A 1 86 ? 6.466 -0.295 2.269 1.00 84.69 86 SER A CA 1
ATOM 683 C C . SER A 1 86 ? 6.848 -0.795 3.654 1.00 84.69 86 SER A C 1
ATOM 685 O O . SER A 1 86 ? 5.982 -0.881 4.519 1.00 84.69 86 SER A O 1
ATOM 687 N N . LYS A 1 87 ? 8.131 -1.095 3.905 1.00 84.50 87 LYS A N 1
ATOM 688 C CA . LYS A 1 87 ? 8.623 -1.360 5.268 1.00 84.50 87 LYS A CA 1
ATOM 689 C C . LYS A 1 87 ? 8.459 -0.130 6.158 1.00 84.50 87 LYS A C 1
ATOM 691 O O . LYS A 1 87 ? 7.994 -0.266 7.289 1.00 84.50 87 LYS A O 1
ATOM 696 N N . ILE A 1 88 ? 8.793 1.051 5.636 1.00 83.38 88 ILE A N 1
ATOM 697 C CA . ILE A 1 88 ? 8.617 2.328 6.338 1.00 83.38 88 ILE A CA 1
ATOM 698 C C . ILE A 1 88 ? 7.130 2.573 6.597 1.00 83.38 88 ILE A C 1
ATOM 700 O O . ILE A 1 88 ? 6.736 2.687 7.750 1.00 83.38 88 ILE A O 1
ATOM 704 N N . ILE A 1 89 ? 6.294 2.530 5.555 1.00 82.00 89 ILE A N 1
ATOM 705 C CA . ILE A 1 89 ? 4.842 2.728 5.652 1.00 82.00 89 ILE A CA 1
ATOM 706 C C . ILE A 1 89 ? 4.227 1.749 6.652 1.00 82.00 89 ILE A C 1
ATOM 708 O O . ILE A 1 89 ? 3.480 2.164 7.529 1.00 82.00 89 ILE A O 1
ATOM 712 N N . LYS A 1 90 ? 4.573 0.458 6.580 1.00 79.25 90 LYS A N 1
ATOM 713 C CA . LYS A 1 90 ? 4.089 -0.548 7.532 1.00 79.25 90 LYS A CA 1
ATOM 714 C C . LYS A 1 90 ? 4.477 -0.187 8.963 1.00 79.25 90 LYS A C 1
ATOM 716 O O . LYS A 1 90 ? 3.629 -0.260 9.841 1.00 79.25 90 LYS A O 1
ATOM 721 N N . THR A 1 91 ? 5.732 0.189 9.197 1.00 79.62 91 THR A N 1
ATOM 722 C CA . THR A 1 91 ? 6.231 0.516 10.541 1.00 79.62 91 THR A CA 1
ATOM 723 C C . THR A 1 91 ? 5.556 1.772 11.084 1.00 79.62 91 THR A C 1
ATOM 725 O O . THR A 1 91 ? 5.120 1.786 12.231 1.00 79.62 91 THR A O 1
ATOM 728 N N . SER A 1 92 ? 5.405 2.800 10.251 1.00 76.69 92 SER A N 1
ATOM 729 C CA . SER A 1 92 ? 4.760 4.057 10.620 1.00 76.69 92 SER A CA 1
ATOM 730 C C . SER A 1 92 ? 3.263 3.886 10.871 1.00 76.69 92 SER A C 1
ATOM 732 O O . SER A 1 92 ? 2.781 4.335 11.906 1.00 76.69 92 SER A O 1
ATOM 734 N N . ILE A 1 93 ? 2.542 3.156 10.008 1.00 74.25 93 ILE A N 1
ATOM 735 C CA . ILE A 1 93 ? 1.127 2.829 10.241 1.00 74.25 93 ILE A CA 1
ATOM 736 C C . ILE A 1 93 ? 0.987 1.965 11.492 1.00 74.25 93 ILE A C 1
ATOM 738 O O . ILE A 1 93 ? 0.098 2.208 12.288 1.00 74.25 93 ILE A O 1
ATOM 742 N N . GLN A 1 94 ? 1.849 0.970 11.711 1.00 73.75 94 GLN A N 1
ATOM 743 C CA . GLN A 1 94 ? 1.779 0.146 12.921 1.00 73.75 94 GLN A CA 1
ATOM 744 C C . GLN A 1 94 ? 2.069 0.944 14.192 1.00 73.75 94 GLN A C 1
ATOM 746 O O . GLN A 1 94 ? 1.433 0.688 15.205 1.00 73.75 94 GLN A O 1
ATOM 751 N N . ASN A 1 95 ? 3.000 1.898 14.164 1.00 74.81 95 ASN A N 1
ATOM 752 C CA . ASN A 1 95 ? 3.246 2.780 15.302 1.00 74.81 95 ASN A CA 1
ATOM 753 C C . ASN A 1 95 ? 2.065 3.722 15.551 1.00 74.81 95 ASN A C 1
ATOM 755 O O . ASN A 1 95 ? 1.688 3.889 16.701 1.00 74.81 95 ASN A O 1
ATOM 759 N N . PHE A 1 96 ? 1.444 4.249 14.495 1.00 67.94 96 PHE A N 1
ATOM 760 C CA . PHE A 1 96 ? 0.197 5.008 14.595 1.00 67.94 96 PH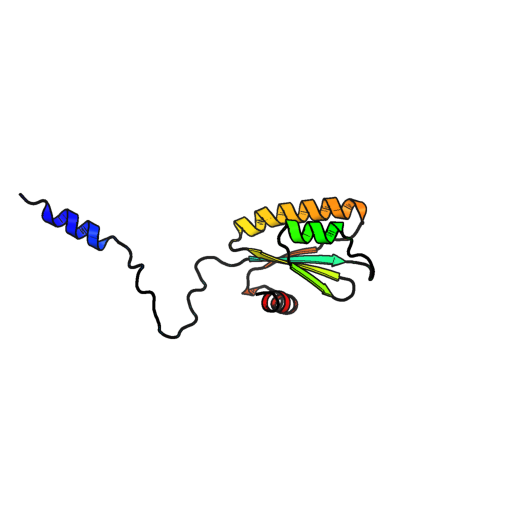E A CA 1
ATOM 761 C C . PHE A 1 96 ? -0.948 4.148 15.164 1.00 67.94 96 PHE A C 1
ATOM 763 O O . PHE A 1 96 ? -1.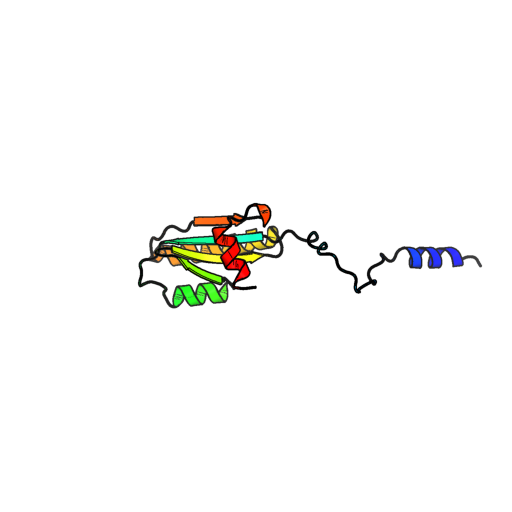676 4.559 16.057 1.00 67.94 96 PHE A O 1
ATOM 770 N N . LEU A 1 97 ? -1.069 2.907 14.690 1.00 66.06 97 LEU A N 1
ATOM 771 C CA . LEU A 1 97 ? -2.116 1.967 15.083 1.00 66.06 97 LEU A CA 1
ATOM 772 C C . LEU A 1 97 ? -1.884 1.279 16.425 1.00 66.06 97 LEU A C 1
ATOM 774 O O . LEU A 1 97 ? -2.830 0.694 16.947 1.00 66.06 97 LEU A O 1
ATOM 778 N N . LYS A 1 98 ? -0.680 1.325 17.008 1.00 61.88 98 LYS A N 1
ATOM 779 C CA . LYS A 1 98 ? -0.464 0.864 18.391 1.00 61.88 98 LYS A CA 1
ATOM 780 C C . LYS A 1 98 ? -1.391 1.591 19.364 1.00 61.88 98 LYS A C 1
ATOM 782 O O . LYS A 1 98 ? -1.817 0.972 20.333 1.00 61.8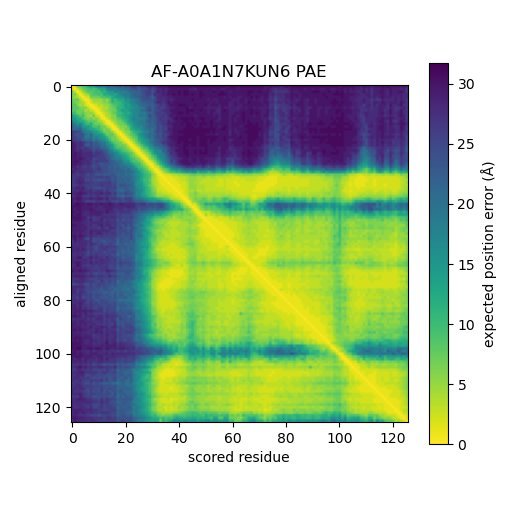8 98 LYS A O 1
ATOM 787 N N . ASP A 1 99 ? -1.759 2.827 19.040 1.00 56.94 99 ASP A N 1
ATOM 788 C CA . ASP A 1 99 ? -2.729 3.612 19.796 1.00 56.94 99 ASP A CA 1
ATOM 789 C C . ASP A 1 99 ? -4.195 3.282 19.433 1.00 56.94 99 ASP A C 1
ATOM 791 O O . ASP A 1 99 ? -5.095 3.586 20.209 1.00 56.94 99 ASP A O 1
ATOM 795 N N . GLU A 1 100 ? -4.464 2.612 18.301 1.00 57.81 100 GLU A N 1
ATOM 796 C CA . GLU A 1 100 ? -5.826 2.389 17.773 1.00 57.81 100 GLU A CA 1
ATOM 797 C C . GLU A 1 100 ? -6.244 0.911 17.570 1.00 57.81 100 GLU A C 1
ATOM 799 O O . GLU A 1 100 ? -7.384 0.640 17.202 1.00 57.81 100 GLU A O 1
ATOM 804 N N . SER A 1 101 ? -5.392 -0.084 17.844 1.00 52.47 101 SER A N 1
ATOM 805 C CA . SER A 1 101 ? -5.703 -1.536 17.845 1.00 52.47 101 SER A CA 1
ATOM 806 C C . SER A 1 101 ? -6.310 -2.141 16.558 1.00 52.47 101 SER A C 1
ATOM 808 O O . SER A 1 101 ? -6.833 -3.256 16.582 1.00 52.47 101 SER A O 1
ATOM 810 N N . LYS A 1 102 ? -6.223 -1.462 15.407 1.00 66.81 102 LYS A N 1
ATOM 811 C CA . LYS A 1 102 ? -6.814 -1.944 14.143 1.00 66.81 102 LYS A CA 1
ATOM 812 C C . LYS A 1 102 ? -5.842 -2.844 13.359 1.00 66.81 102 LYS A C 1
ATOM 814 O O . LYS A 1 102 ? -4.663 -2.506 13.224 1.00 66.81 102 LYS A O 1
ATOM 819 N N . PRO A 1 103 ? -6.294 -3.983 12.801 1.00 66.69 103 PRO A N 1
ATOM 820 C CA . PRO A 1 103 ? -5.443 -4.847 11.991 1.00 66.69 103 PRO A CA 1
ATOM 821 C C . PRO A 1 103 ? -5.165 -4.221 10.615 1.00 66.69 103 PRO A C 1
ATOM 823 O O . PRO A 1 103 ? -6.083 -3.908 9.858 1.00 66.69 103 PRO A O 1
ATOM 826 N N . LEU A 1 104 ? -3.883 -4.094 10.261 1.00 77.12 104 LEU A N 1
ATOM 827 C CA . LEU A 1 104 ? -3.442 -3.670 8.930 1.00 77.12 104 LEU A CA 1
ATOM 828 C C . LEU A 1 104 ? -3.092 -4.893 8.077 1.00 77.12 104 LEU A C 1
ATOM 830 O O . L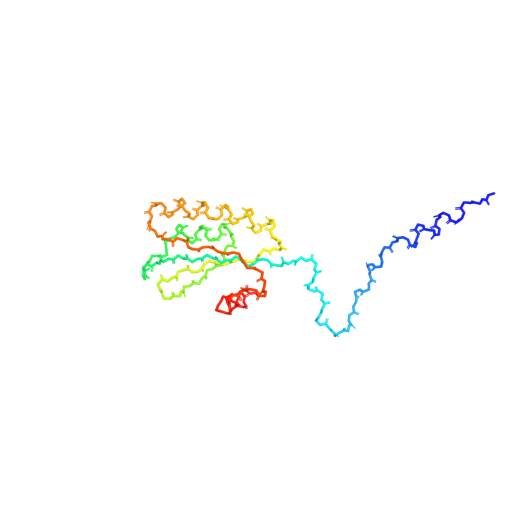EU A 1 104 ? -2.151 -5.630 8.389 1.00 77.12 104 LEU A O 1
ATOM 834 N N . LYS A 1 105 ? -3.799 -5.083 6.961 1.00 85.19 105 LYS A N 1
ATOM 835 C CA . LYS A 1 105 ? -3.422 -6.058 5.926 1.00 85.19 105 LYS A CA 1
ATOM 836 C C .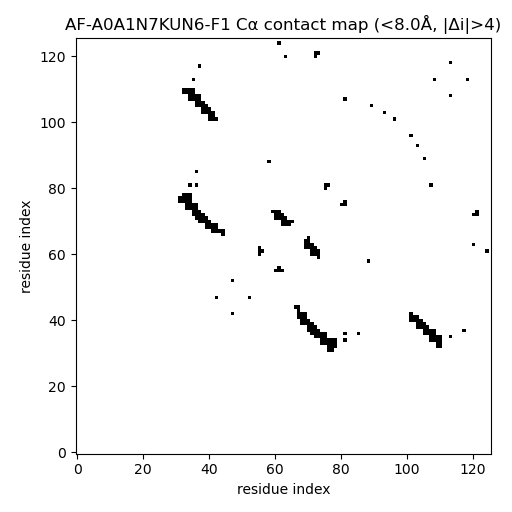 LYS A 1 105 ? -2.708 -5.314 4.805 1.00 85.19 105 LYS A C 1
ATOM 838 O O . LYS A 1 105 ? -3.168 -4.273 4.358 1.00 85.19 105 LYS A O 1
ATOM 843 N N . TYR A 1 106 ? -1.583 -5.843 4.343 1.00 87.38 106 TYR A N 1
ATOM 844 C CA . TYR A 1 106 ? -0.743 -5.180 3.347 1.00 87.38 106 TYR A CA 1
ATOM 845 C C . TYR A 1 106 ? -0.186 -6.191 2.344 1.00 87.38 106 TYR A C 1
ATOM 847 O O . TYR A 1 106 ? 0.235 -7.281 2.743 1.00 87.38 106 TYR A O 1
ATOM 855 N N . ARG A 1 107 ? -0.189 -5.825 1.054 1.00 90.12 107 ARG A N 1
ATOM 856 C CA . ARG A 1 107 ? 0.386 -6.614 -0.043 1.00 90.12 107 ARG A CA 1
ATOM 857 C C . ARG A 1 107 ? 0.972 -5.729 -1.151 1.00 90.12 107 ARG A C 1
ATOM 859 O O . ARG A 1 107 ? 0.505 -4.616 -1.391 1.00 90.12 107 ARG A O 1
ATOM 866 N N . LEU A 1 108 ? 1.972 -6.276 -1.846 1.00 91.25 108 LEU A N 1
ATOM 867 C CA . LEU A 1 108 ? 2.486 -5.760 -3.117 1.00 91.25 108 LEU A CA 1
ATOM 868 C C . LEU A 1 108 ? 2.006 -6.653 -4.248 1.00 91.25 108 LEU A C 1
ATOM 870 O O . LEU A 1 108 ? 2.004 -7.877 -4.110 1.00 91.25 108 LEU A O 1
ATOM 874 N N . TYR A 1 109 ? 1.662 -6.035 -5.367 1.00 90.25 109 TYR A N 1
ATOM 875 C CA . TYR A 1 109 ? 1.237 -6.730 -6.568 1.00 90.25 109 TYR A CA 1
ATOM 876 C C . TYR A 1 109 ? 2.061 -6.259 -7.761 1.00 90.25 109 TYR A C 1
ATOM 878 O O . TYR A 1 109 ? 2.311 -5.065 -7.930 1.00 90.25 109 TYR A O 1
ATOM 886 N N . GLY A 1 110 ? 2.442 -7.199 -8.624 1.00 89.12 110 GLY A N 1
ATOM 887 C CA . GLY A 1 110 ? 2.689 -6.862 -10.023 1.00 89.12 110 GLY A CA 1
ATOM 888 C C . GLY A 1 110 ? 1.356 -6.576 -10.715 1.00 89.12 110 GLY A C 1
ATOM 889 O O . GLY A 1 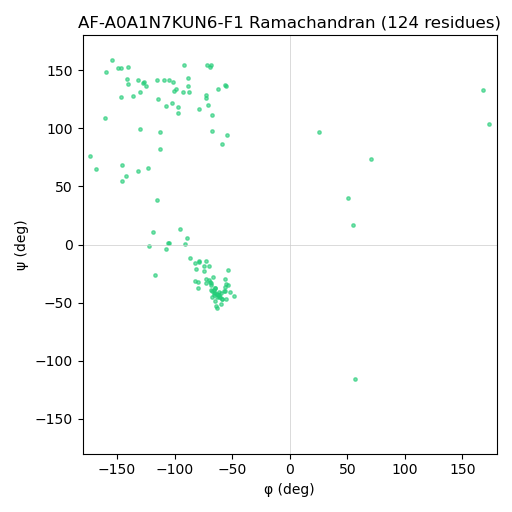110 ? 0.323 -7.092 -10.285 1.00 89.12 110 GLY A O 1
ATOM 890 N N . ARG A 1 111 ? 1.372 -5.780 -11.790 1.00 86.06 111 ARG A N 1
ATOM 891 C CA . ARG A 1 111 ? 0.155 -5.370 -12.514 1.00 86.06 111 ARG A CA 1
ATOM 892 C C . ARG A 1 111 ? -0.779 -6.538 -12.849 1.00 86.06 111 ARG A C 1
ATOM 894 O O . ARG A 1 111 ? -1.978 -6.425 -12.637 1.00 86.06 111 ARG A O 1
ATOM 901 N N . GLU A 1 112 ? -0.233 -7.651 -13.333 1.00 85.81 112 GLU A N 1
ATOM 902 C CA . GLU A 1 112 ? -1.020 -8.822 -13.760 1.00 85.81 112 GLU A CA 1
ATOM 903 C C . GLU A 1 112 ? -1.676 -9.588 -12.606 1.00 85.81 112 GLU A C 1
ATOM 905 O O . GLU A 1 112 ? -2.634 -10.324 -12.810 1.00 85.81 112 GLU A O 1
ATOM 910 N N . TYR A 1 113 ? -1.187 -9.385 -11.384 1.00 89.12 113 TYR A N 1
ATOM 911 C CA . TYR A 1 113 ? -1.697 -10.038 -10.181 1.00 89.12 113 TYR A CA 1
ATOM 912 C C . TYR A 1 113 ? -2.518 -9.092 -9.309 1.00 89.12 113 TYR A C 1
ATOM 914 O O . TYR A 1 113 ? -2.958 -9.491 -8.230 1.00 89.12 113 TYR A O 1
ATOM 922 N N . LEU A 1 114 ? -2.697 -7.837 -9.734 1.00 89.88 114 LEU A N 1
ATOM 923 C CA . LEU A 1 114 ? -3.488 -6.863 -9.002 1.00 89.88 114 LEU A CA 1
ATOM 924 C C . LEU A 1 114 ? -4.973 -7.242 -9.111 1.00 89.88 114 LEU A C 1
ATOM 926 O O . LEU A 1 114 ? -5.511 -7.254 -10.218 1.00 89.88 114 LEU A O 1
ATOM 930 N N . PRO A 1 115 ? -5.668 -7.509 -7.989 1.00 91.25 115 PRO A N 1
ATOM 931 C CA . PRO A 1 115 ? -7.094 -7.805 -8.028 1.00 91.25 115 PRO A CA 1
ATOM 932 C C . PRO A 1 115 ? -7.888 -6.687 -8.711 1.00 91.25 115 PRO A C 1
ATOM 934 O O . PRO A 1 115 ? -7.682 -5.508 -8.416 1.00 91.25 115 PRO A O 1
ATOM 937 N N . GLU A 1 116 ? -8.852 -7.053 -9.559 1.00 89.00 116 GLU A N 1
ATOM 938 C CA . GLU A 1 116 ? -9.647 -6.095 -10.346 1.00 89.00 116 GLU A CA 1
ATOM 939 C C . GLU A 1 116 ? -10.317 -5.014 -9.493 1.00 89.00 116 GLU A C 1
ATOM 941 O O . GLU A 1 116 ? -10.414 -3.860 -9.914 1.00 89.00 116 GLU A O 1
ATOM 946 N N . LYS A 1 117 ? -10.743 -5.364 -8.269 1.00 88.44 117 LYS A N 1
ATOM 947 C CA . LYS A 1 117 ? -11.331 -4.394 -7.338 1.00 88.44 117 LYS A CA 1
ATOM 948 C C . LYS A 1 117 ? -10.386 -3.222 -7.057 1.00 88.44 117 LYS A C 1
ATOM 950 O O . LYS A 1 117 ? -10.827 -2.081 -7.045 1.00 88.44 117 LYS A O 1
ATOM 955 N N . PHE A 1 118 ? -9.088 -3.499 -6.919 1.00 89.06 118 PHE A N 1
ATOM 956 C CA . PHE A 1 118 ? -8.068 -2.491 -6.651 1.00 89.06 118 PHE A CA 1
ATOM 957 C C . PHE A 1 118 ? -7.623 -1.775 -7.920 1.00 89.06 118 PHE A C 1
ATOM 959 O O . PHE A 1 118 ? -7.316 -0.591 -7.848 1.00 89.06 118 PHE A O 1
ATOM 966 N N . LEU A 1 119 ? -7.629 -2.445 -9.080 1.00 86.62 119 LEU A N 1
ATOM 967 C CA . LEU A 1 119 ? -7.266 -1.831 -10.363 1.00 86.62 119 LEU A CA 1
ATOM 968 C C . LEU A 1 119 ? -8.054 -0.539 -10.617 1.00 86.62 119 LEU A C 1
ATOM 970 O O . LEU A 1 119 ? -7.475 0.462 -11.034 1.00 86.62 119 LEU A O 1
ATOM 974 N N . LYS A 1 120 ? -9.351 -0.535 -10.283 1.00 87.12 120 LYS A N 1
ATOM 975 C CA . LYS A 1 120 ? -10.222 0.645 -10.396 1.00 87.12 120 LYS A CA 1
ATOM 976 C C . LYS A 1 120 ? -9.685 1.849 -9.617 1.00 87.12 120 LYS A C 1
ATOM 978 O O . LYS A 1 120 ? -9.764 2.968 -10.105 1.00 87.12 120 LYS A O 1
ATOM 983 N N . TYR A 1 121 ? -9.076 1.628 -8.453 1.00 88.12 121 TYR A N 1
ATOM 984 C CA . TYR A 1 121 ? -8.577 2.717 -7.609 1.00 88.12 121 TYR A CA 1
ATOM 985 C C . TYR A 1 121 ? -7.365 3.404 -8.232 1.00 88.12 121 TYR A C 1
ATOM 987 O O . TYR A 1 121 ? -7.179 4.596 -8.057 1.00 88.12 121 TYR A O 1
ATOM 995 N N . PHE A 1 122 ? -6.551 2.681 -8.996 1.00 84.06 122 PHE A N 1
ATOM 996 C CA . PHE A 1 122 ? -5.390 3.274 -9.661 1.00 84.06 122 PHE A CA 1
ATOM 997 C C . PHE A 1 122 ? -5.748 3.986 -10.967 1.00 84.06 122 PHE A C 1
ATOM 999 O O . PHE A 1 122 ? -4.984 4.831 -11.419 1.00 84.06 122 PHE A O 1
ATOM 1006 N N . LEU A 1 123 ? -6.886 3.647 -11.577 1.00 80.88 123 LEU A N 1
ATOM 1007 C CA . LEU A 1 123 ? -7.379 4.310 -12.787 1.00 80.88 123 LEU A CA 1
ATOM 1008 C C . LEU A 1 123 ? -8.068 5.642 -12.479 1.00 80.88 123 LEU A C 1
ATOM 1010 O O . LEU A 1 123 ? -7.992 6.557 -13.285 1.00 80.88 123 LEU A O 1
ATOM 1014 N N . GLU A 1 124 ? -8.720 5.755 -11.322 1.00 73.38 124 GLU A N 1
ATOM 1015 C CA . GLU A 1 124 ? -9.403 6.984 -10.893 1.00 73.38 124 GLU A CA 1
ATOM 1016 C C . GLU A 1 124 ? -8.435 8.096 -10.438 1.00 73.38 124 GLU A C 1
ATOM 1018 O O . GLU A 1 124 ? -8.831 9.255 -10.374 1.00 73.38 124 GLU A O 1
ATOM 1023 N N . PHE A 1 125 ? -7.181 7.751 -10.123 1.00 62.59 125 PHE A N 1
ATOM 1024 C CA . PHE A 1 125 ? -6.172 8.659 -9.553 1.00 62.59 125 PHE A CA 1
ATOM 1025 C C . PHE A 1 125 ? -4.927 8.834 -10.449 1.00 62.59 125 PHE A C 1
ATOM 1027 O O . PHE A 1 125 ? -3.916 9.369 -9.988 1.00 62.59 125 PHE A O 1
ATOM 1034 N N . LYS A 1 126 ? -4.978 8.355 -11.699 1.00 54.25 126 LYS A N 1
ATOM 1035 C CA . LYS A 1 126 ? -3.941 8.566 -12.725 1.00 54.25 126 LYS A CA 1
ATOM 1036 C C . LYS A 1 126 ? -4.230 9.829 -13.526 1.00 54.25 126 LYS A C 1
ATOM 1038 O O . LYS A 1 126 ? -3.245 10.529 -13.842 1.00 54.25 126 LYS A O 1
#